Protein AF-A0A5J6SML6-F1 (afdb_monomer_lite)

Radius of gyration: 18.59 Å; chains: 1; bounding box: 39×24×54 Å

Organism: NCBI:txid2283160

Sequence (118 aa):
MYLTLIAIFIAAISFFLDFYPGGYSLQYENQDKITLVKKFFLQKEKFVIEATTENELKVALLKHEVNFVKSLWFMSLCVFLIFINSLALYYHLKYKQAFLLVLTFFILLIPIDTYVFI

Structure (mmCIF, N/CA/C/O backbone):
data_AF-A0A5J6SML6-F1
#
_entry.id   AF-A0A5J6SML6-F1
#
loop_
_atom_site.group_PDB
_atom_site.id
_atom_site.type_symbol
_atom_site.label_atom_id
_atom_site.label_alt_id
_atom_site.label_comp_id
_atom_site.label_asym_id
_atom_site.label_entity_id
_atom_site.label_seq_id
_atom_site.pdbx_PDB_ins_code
_atom_site.Cartn_x
_atom_site.Cartn_y
_atom_site.Cartn_z
_atom_site.occupancy
_atom_site.B_iso_or_equiv
_atom_site.auth_seq_id
_atom_site.auth_comp_id
_at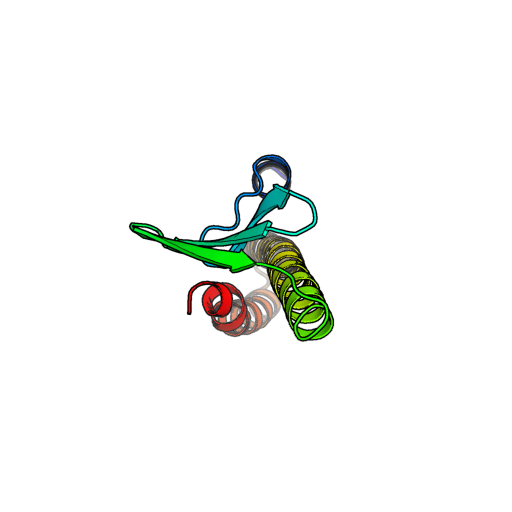om_site.auth_asym_id
_atom_site.auth_atom_id
_atom_site.pdbx_PDB_model_num
ATOM 1 N N . MET A 1 1 ? -11.575 12.469 14.110 1.00 64.88 1 MET A N 1
ATOM 2 C CA . MET A 1 1 ? -11.245 13.725 13.399 1.00 64.88 1 MET A CA 1
ATOM 3 C C . MET A 1 1 ? -9.739 13.894 13.218 1.00 64.88 1 MET A C 1
ATOM 5 O O . MET A 1 1 ? -9.292 13.837 12.084 1.00 64.88 1 MET A O 1
ATOM 9 N N . TYR A 1 2 ? -8.938 14.003 14.288 1.00 77.38 2 TYR A N 1
ATOM 10 C CA . TYR A 1 2 ? -7.472 14.134 14.166 1.00 77.38 2 TYR A CA 1
ATOM 11 C C . TYR A 1 2 ? -6.797 12.951 13.457 1.00 77.38 2 TYR A C 1
ATOM 13 O O . TYR A 1 2 ? -5.972 13.160 12.577 1.00 77.38 2 TYR A O 1
ATOM 21 N N . LEU A 1 3 ? -7.206 11.716 13.769 1.00 76.38 3 LEU A N 1
ATOM 22 C CA . LEU A 1 3 ? -6.672 10.508 13.127 1.00 76.38 3 LEU A CA 1
ATOM 23 C C . LEU A 1 3 ? -6.910 10.496 11.607 1.00 76.38 3 LEU A C 1
ATOM 25 O O . LEU A 1 3 ? -6.047 10.100 10.835 1.00 76.38 3 LEU A O 1
ATOM 29 N N . THR A 1 4 ? -8.074 10.988 11.183 1.00 76.31 4 THR A N 1
ATOM 30 C CA . THR A 1 4 ? -8.470 11.090 9.777 1.00 76.31 4 THR A CA 1
ATOM 31 C C . THR A 1 4 ? -7.650 12.150 9.044 1.00 76.31 4 THR A C 1
ATOM 33 O O . THR A 1 4 ? -7.211 11.916 7.925 1.00 76.31 4 THR A O 1
ATOM 36 N N . LEU A 1 5 ? -7.380 13.290 9.688 1.00 80.81 5 LEU A N 1
ATOM 37 C CA . LEU A 1 5 ? -6.508 14.330 9.135 1.00 80.81 5 LEU A CA 1
ATOM 38 C C . LEU A 1 5 ? -5.060 13.843 8.996 1.00 80.81 5 LEU A C 1
ATOM 40 O O . LEU A 1 5 ? -4.450 14.054 7.954 1.00 80.81 5 LEU A O 1
ATOM 44 N N . ILE A 1 6 ? -4.537 13.141 10.007 1.00 82.88 6 ILE A N 1
ATOM 45 C CA . ILE A 1 6 ? -3.197 12.534 9.965 1.00 82.88 6 ILE A CA 1
ATOM 46 C C . ILE A 1 6 ? -3.116 11.494 8.841 1.00 82.88 6 ILE A C 1
ATOM 48 O O . ILE A 1 6 ? -2.162 11.493 8.072 1.00 82.88 6 ILE A O 1
ATOM 52 N N . ALA A 1 7 ? -4.138 10.649 8.703 1.00 76.94 7 ALA A N 1
ATOM 53 C CA . ALA A 1 7 ? -4.243 9.658 7.639 1.00 76.94 7 ALA A CA 1
ATOM 54 C C . ALA A 1 7 ? -4.193 10.294 6.239 1.00 76.94 7 ALA A C 1
ATOM 56 O O . ALA A 1 7 ? -3.366 9.912 5.413 1.00 76.94 7 ALA A O 1
ATOM 57 N N . ILE A 1 8 ? -5.039 11.298 5.989 1.00 81.00 8 ILE A N 1
ATOM 58 C CA . ILE A 1 8 ? -5.075 12.026 4.711 1.00 81.00 8 ILE A CA 1
ATOM 59 C C . ILE A 1 8 ? -3.727 12.696 4.436 1.00 81.00 8 ILE A C 1
ATOM 61 O O . ILE A 1 8 ? -3.230 12.638 3.315 1.00 81.00 8 ILE A O 1
ATOM 65 N N . PHE A 1 9 ? -3.112 13.296 5.456 1.00 83.50 9 PHE A N 1
ATOM 66 C CA . PHE A 1 9 ? -1.808 13.939 5.334 1.00 83.50 9 PHE A CA 1
ATOM 67 C C . PHE A 1 9 ? -0.701 12.943 4.969 1.00 83.50 9 PHE A C 1
ATOM 69 O O . PHE A 1 9 ? 0.083 13.218 4.065 1.00 83.50 9 PHE A O 1
ATOM 76 N N . ILE A 1 10 ? -0.668 11.767 5.604 1.00 79.38 10 ILE A N 1
ATOM 77 C CA . ILE A 1 10 ? 0.292 10.701 5.281 1.00 79.38 10 ILE A CA 1
ATOM 78 C C . ILE A 1 10 ? 0.082 10.207 3.847 1.00 79.38 10 ILE A C 1
ATOM 80 O O . ILE A 1 10 ? 1.047 10.151 3.092 1.00 79.38 10 ILE A O 1
ATOM 84 N N . ALA A 1 11 ? -1.159 9.924 3.437 1.00 74.00 11 ALA A N 1
ATOM 85 C CA . ALA A 1 11 ? -1.456 9.498 2.068 1.00 74.00 11 ALA A CA 1
ATOM 86 C C . ALA A 1 11 ? -1.039 10.554 1.029 1.00 74.00 11 ALA A C 1
ATOM 88 O O . ALA A 1 11 ? -0.413 10.222 0.022 1.00 74.00 11 ALA A O 1
ATOM 89 N N . ALA A 1 12 ? -1.328 11.831 1.299 1.00 81.00 12 ALA A N 1
ATOM 90 C CA . ALA A 1 12 ? -0.938 12.939 0.435 1.00 81.00 12 ALA A CA 1
ATOM 91 C C . ALA A 1 12 ? 0.588 13.069 0.336 1.00 81.00 12 ALA A C 1
ATOM 93 O O . ALA A 1 12 ? 1.117 13.176 -0.767 1.00 81.00 12 ALA A O 1
ATOM 94 N N . ILE A 1 13 ? 1.309 13.009 1.459 1.00 82.06 13 ILE A N 1
ATOM 95 C CA . ILE A 1 13 ? 2.777 13.053 1.468 1.00 82.06 13 ILE A CA 1
ATOM 96 C C . ILE A 1 13 ? 3.363 11.874 0.702 1.00 82.06 13 ILE A C 1
ATOM 98 O O . ILE A 1 13 ? 4.255 12.076 -0.119 1.00 82.06 13 ILE A O 1
ATOM 102 N N . SER A 1 14 ? 2.870 10.658 0.939 1.00 73.31 14 SER A N 1
ATOM 103 C CA . SER A 1 14 ? 3.347 9.471 0.231 1.00 73.31 14 SER A CA 1
ATOM 104 C C . SER A 1 14 ? 3.164 9.612 -1.279 1.00 73.31 14 SER A C 1
ATOM 106 O O . SER A 1 14 ? 4.055 9.224 -2.033 1.00 73.31 14 SER A O 1
ATOM 108 N N . PHE A 1 15 ? 2.053 10.208 -1.720 1.00 71.75 15 PHE A N 1
ATOM 109 C CA . PHE A 1 15 ? 1.790 10.479 -3.132 1.00 71.75 15 PHE A CA 1
ATOM 110 C C . PHE A 1 15 ? 2.721 11.561 -3.700 1.00 71.75 15 PHE A C 1
ATOM 112 O O . PHE A 1 15 ? 3.375 11.334 -4.716 1.00 71.75 15 PHE A O 1
ATOM 119 N N . PHE A 1 16 ? 2.834 12.717 -3.035 1.00 75.62 16 PHE A N 1
ATOM 120 C CA . PHE A 1 16 ? 3.653 13.841 -3.507 1.00 75.62 16 PHE A CA 1
ATOM 121 C C . PHE A 1 16 ? 5.156 13.550 -3.503 1.00 75.62 16 PHE A C 1
ATOM 123 O O . PHE A 1 16 ? 5.870 14.021 -4.385 1.00 75.62 16 PHE A O 1
ATOM 130 N N . LEU A 1 17 ? 5.648 12.785 -2.527 1.00 71.12 17 LEU A N 1
ATOM 131 C CA . LEU A 1 17 ? 7.065 12.419 -2.426 1.00 71.12 17 LEU A CA 1
ATOM 132 C C . LEU A 1 17 ? 7.436 11.189 -3.260 1.00 71.12 17 LEU A C 1
ATOM 134 O O . LEU A 1 17 ? 8.571 10.721 -3.173 1.00 71.12 17 LEU A O 1
ATOM 138 N N . ASP A 1 18 ? 6.493 10.655 -4.038 1.00 66.25 18 ASP A N 1
ATOM 139 C CA . ASP A 1 18 ? 6.644 9.394 -4.758 1.00 66.25 18 ASP A CA 1
ATOM 140 C C . ASP A 1 18 ? 7.260 8.285 -3.880 1.00 66.25 18 ASP A C 1
ATOM 142 O O . ASP A 1 18 ? 8.227 7.586 -4.229 1.00 66.25 18 ASP A O 1
ATOM 146 N N . PHE A 1 19 ? 6.744 8.200 -2.655 1.00 68.81 19 PHE A N 1
ATOM 147 C CA . PHE A 1 19 ? 7.287 7.330 -1.633 1.00 68.81 19 PHE A CA 1
ATOM 148 C C . PHE A 1 19 ? 6.714 5.930 -1.818 1.00 68.81 19 PHE A C 1
ATOM 150 O O . PHE A 1 19 ? 5.694 5.587 -1.234 1.00 68.81 19 PHE A O 1
ATOM 157 N N . TYR A 1 20 ? 7.391 5.129 -2.640 1.00 71.56 20 TYR A N 1
ATOM 158 C CA . TYR A 1 20 ? 7.136 3.702 -2.834 1.00 71.56 20 TYR A CA 1
ATOM 159 C C . TYR A 1 20 ? 8.327 2.895 -2.273 1.00 71.56 20 TYR A C 1
ATOM 161 O O . TYR A 1 20 ? 9.320 2.697 -2.980 1.00 71.56 20 TYR A O 1
ATOM 169 N N . PRO A 1 21 ? 8.297 2.521 -0.976 1.00 61.00 21 PRO A N 1
ATOM 170 C CA . PRO A 1 21 ? 9.480 2.092 -0.218 1.00 61.00 21 PRO A CA 1
ATOM 171 C C . PRO A 1 21 ? 9.926 0.634 -0.431 1.00 61.00 21 PRO A C 1
ATOM 173 O O . PRO A 1 21 ? 10.897 0.224 0.200 1.00 61.00 21 PRO A O 1
ATOM 176 N N . GLY A 1 22 ? 9.245 -0.143 -1.281 1.00 62.75 22 GLY A N 1
ATOM 177 C CA . GLY A 1 22 ? 9.518 -1.579 -1.438 1.00 62.75 22 GLY A CA 1
ATOM 178 C C . GLY A 1 22 ? 9.735 -2.085 -2.858 1.00 62.75 22 GLY A C 1
ATOM 179 O O . GLY A 1 22 ? 10.313 -3.155 -3.021 1.00 62.75 22 GLY A O 1
ATOM 180 N N . GLY A 1 23 ? 9.311 -1.342 -3.882 1.00 68.62 23 GLY A N 1
ATOM 181 C CA . GLY A 1 23 ? 9.275 -1.893 -5.232 1.00 68.62 23 GLY A CA 1
ATOM 182 C C . GLY A 1 23 ? 10.085 -1.125 -6.268 1.00 68.62 23 GLY A C 1
ATOM 183 O O . GLY A 1 23 ? 10.953 -0.294 -5.984 1.00 68.62 23 GLY A O 1
ATOM 184 N N . TYR A 1 24 ? 9.816 -1.471 -7.519 1.00 71.75 24 TYR A N 1
ATOM 185 C CA . TYR A 1 24 ? 10.519 -0.939 -8.672 1.00 71.75 24 TYR A CA 1
ATOM 186 C C . TYR A 1 24 ? 10.110 0.505 -8.959 1.00 71.75 24 TYR A C 1
ATOM 188 O O . TYR A 1 24 ? 8.945 0.884 -8.866 1.00 71.75 24 TYR A O 1
ATOM 196 N N . SER A 1 25 ? 11.086 1.320 -9.335 1.00 71.81 25 SER A N 1
ATOM 197 C CA . SER A 1 25 ? 10.865 2.656 -9.879 1.00 71.81 25 SER A CA 1
ATOM 198 C C . SER A 1 25 ? 11.584 2.783 -11.209 1.00 71.81 25 SER A C 1
ATOM 200 O O . SER A 1 25 ? 12.637 2.183 -11.410 1.00 71.81 25 SER A O 1
ATOM 202 N N . LEU A 1 26 ? 11.004 3.549 -12.123 1.00 71.50 26 LEU A N 1
ATOM 203 C CA . LEU A 1 26 ? 11.546 3.742 -13.461 1.00 71.50 26 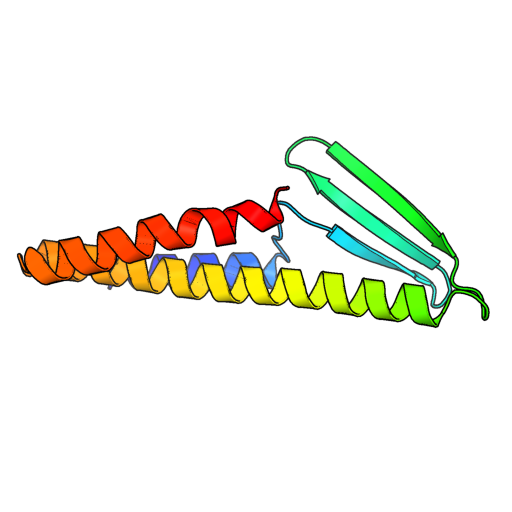LEU A CA 1
ATOM 204 C C . LEU A 1 26 ? 12.172 5.131 -13.526 1.00 71.50 26 LEU A C 1
ATOM 206 O O . LEU A 1 26 ? 11.490 6.130 -13.302 1.00 71.50 26 LEU A O 1
ATOM 210 N N . GLN A 1 27 ? 13.471 5.188 -13.804 1.00 74.12 27 GLN A N 1
ATOM 211 C CA . GLN A 1 27 ? 14.171 6.420 -14.142 1.00 74.12 27 GLN A CA 1
ATOM 212 C C . GLN A 1 27 ? 14.378 6.458 -15.652 1.00 74.12 27 GLN A C 1
ATOM 214 O O . GLN A 1 27 ? 14.960 5.544 -16.235 1.00 74.12 27 GLN A O 1
ATOM 219 N N . TYR A 1 28 ? 13.863 7.510 -16.276 1.00 67.00 28 TYR A N 1
ATOM 220 C CA . TYR A 1 28 ? 14.005 7.737 -17.706 1.00 67.00 28 TYR A CA 1
ATOM 221 C C . TYR A 1 28 ? 15.274 8.552 -17.935 1.00 67.00 28 TYR A C 1
ATOM 223 O O . TYR A 1 28 ? 15.356 9.690 -17.476 1.00 67.00 28 TYR A O 1
ATOM 231 N N . GLU A 1 29 ? 16.259 7.965 -18.612 1.00 63.84 29 GLU A N 1
ATOM 232 C CA . GLU A 1 29 ? 17.450 8.701 -19.052 1.00 63.84 29 GLU A CA 1
ATOM 233 C C . GLU A 1 29 ? 17.236 9.282 -20.455 1.00 63.84 29 GLU A C 1
ATOM 235 O O . GLU A 1 29 ? 17.606 10.4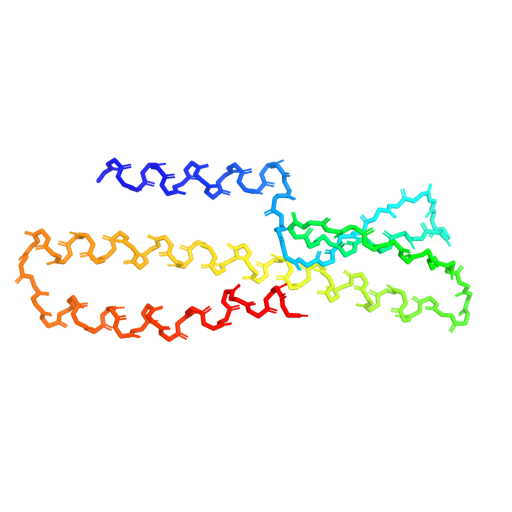25 -20.684 1.00 63.84 29 GLU A O 1
ATOM 240 N N . ASN A 1 30 ? 16.587 8.530 -21.359 1.00 62.94 30 ASN A N 1
ATOM 241 C CA . ASN A 1 30 ? 16.158 8.935 -22.711 1.00 62.94 30 ASN A CA 1
ATOM 242 C C . ASN A 1 30 ? 14.971 8.058 -23.185 1.00 62.94 30 ASN A C 1
ATOM 244 O O . ASN A 1 30 ? 14.606 7.108 -22.492 1.00 62.94 30 ASN A O 1
ATOM 248 N N . GLN A 1 31 ? 14.376 8.331 -24.361 1.00 59.97 31 GLN A N 1
ATOM 249 C CA . GLN A 1 31 ? 13.284 7.502 -24.925 1.00 59.97 31 GLN A CA 1
ATOM 250 C C . GLN A 1 31 ? 13.678 6.017 -25.063 1.00 59.97 31 GLN A C 1
ATOM 252 O O . GLN A 1 31 ? 12.845 5.145 -24.811 1.00 59.97 31 GLN A O 1
ATOM 257 N N . ASP A 1 32 ? 14.964 5.755 -25.315 1.00 59.56 32 ASP A N 1
ATOM 258 C CA . ASP A 1 32 ? 15.501 4.416 -25.578 1.00 59.56 32 ASP A CA 1
ATOM 259 C C . ASP A 1 32 ? 16.223 3.783 -24.377 1.00 59.56 32 ASP A C 1
ATOM 261 O O . ASP A 1 32 ? 16.744 2.676 -24.483 1.00 59.56 32 ASP A O 1
ATOM 265 N N . LYS A 1 33 ? 16.296 4.461 -23.221 1.00 67.69 33 LYS A N 1
ATOM 266 C CA . LYS A 1 33 ? 17.000 3.949 -22.029 1.00 67.69 33 LYS A CA 1
ATOM 267 C C . LYS A 1 33 ? 16.181 4.122 -20.766 1.00 67.69 33 LYS A C 1
ATOM 269 O O . LYS A 1 33 ? 15.867 5.243 -20.355 1.00 67.69 33 LYS A O 1
ATOM 274 N N . ILE A 1 34 ? 15.874 2.997 -20.126 1.00 71.06 34 ILE A N 1
ATOM 275 C CA . ILE A 1 34 ? 15.101 2.952 -18.888 1.00 71.06 34 ILE A CA 1
ATOM 276 C C . ILE A 1 34 ? 15.933 2.265 -17.819 1.00 71.06 34 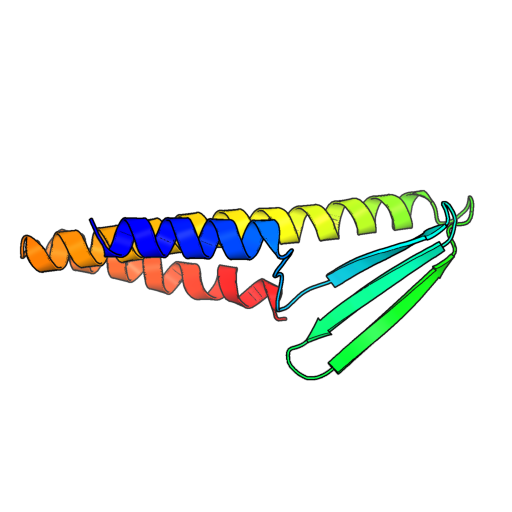ILE A C 1
ATOM 278 O O . ILE A 1 34 ? 16.326 1.108 -17.962 1.00 71.06 34 ILE A O 1
ATOM 282 N N . THR A 1 35 ? 16.158 2.976 -16.723 1.00 75.12 35 THR A N 1
ATOM 283 C CA . THR A 1 35 ? 16.838 2.444 -15.548 1.00 75.12 35 THR A CA 1
ATOM 284 C C . THR A 1 35 ? 15.779 2.017 -14.539 1.00 75.12 35 THR A C 1
ATOM 286 O O . THR A 1 35 ? 15.098 2.843 -13.928 1.00 75.12 35 THR A O 1
ATOM 289 N N . LEU A 1 36 ? 15.619 0.709 -14.368 1.00 69.62 36 LEU A N 1
ATOM 290 C CA . LEU A 1 36 ? 14.762 0.118 -13.353 1.00 69.62 36 LEU A CA 1
ATOM 291 C C . LEU A 1 36 ? 15.533 0.079 -12.034 1.00 69.62 36 LEU A C 1
ATOM 293 O O . LEU A 1 36 ? 16.535 -0.618 -11.888 1.00 69.62 36 LEU A O 1
ATOM 297 N N . VAL A 1 37 ? 15.084 0.884 -11.078 1.00 70.94 37 VAL A N 1
ATOM 298 C CA . VAL A 1 37 ? 15.683 0.997 -9.751 1.00 70.94 37 VAL A CA 1
ATOM 299 C C . VAL A 1 37 ? 14.813 0.229 -8.768 1.00 70.94 37 VAL A C 1
ATOM 301 O O . VAL A 1 37 ? 13.710 0.680 -8.443 1.00 70.94 37 VAL A O 1
ATOM 304 N N . LYS A 1 38 ? 15.304 -0.908 -8.274 1.00 69.19 38 LYS A N 1
ATOM 305 C CA . LYS A 1 38 ? 14.689 -1.609 -7.141 1.00 69.19 38 LYS A CA 1
ATOM 306 C C . LYS A 1 38 ? 15.026 -0.826 -5.876 1.00 69.19 38 LYS A C 1
ATOM 308 O O . LYS A 1 38 ? 16.198 -0.695 -5.522 1.00 69.19 38 LYS A O 1
ATOM 313 N N . LYS A 1 39 ? 14.019 -0.247 -5.222 1.00 64.88 39 LYS A N 1
ATOM 314 C CA . LYS A 1 39 ? 14.196 0.478 -3.959 1.00 64.88 39 LYS A CA 1
ATOM 315 C C . LYS A 1 39 ? 13.953 -0.496 -2.808 1.00 64.88 39 LYS A C 1
ATOM 317 O O . LYS A 1 39 ? 12.811 -0.712 -2.430 1.00 64.88 39 LYS A O 1
ATOM 322 N N . PHE A 1 40 ? 15.018 -1.071 -2.251 1.00 60.59 40 PHE A N 1
ATOM 323 C CA . PHE A 1 40 ? 14.948 -1.744 -0.953 1.00 60.59 40 PHE A CA 1
ATOM 324 C C . PHE A 1 40 ? 15.432 -0.793 0.145 1.00 60.59 40 PHE A C 1
ATOM 326 O O . PHE A 1 40 ? 16.290 0.054 -0.110 1.00 60.59 40 PHE A O 1
ATOM 333 N N . PHE A 1 41 ? 14.922 -0.957 1.372 1.00 54.41 41 PHE A N 1
ATOM 334 C CA . PHE A 1 41 ? 15.216 -0.108 2.543 1.00 54.41 41 PHE A CA 1
ATOM 335 C C . PHE A 1 41 ? 16.717 0.190 2.773 1.00 54.41 41 PHE A C 1
ATOM 337 O O . PHE A 1 41 ? 17.041 1.193 3.404 1.00 54.41 41 PHE A O 1
ATOM 344 N N . LEU A 1 42 ? 17.632 -0.648 2.259 1.00 53.03 42 LEU A N 1
ATOM 345 C CA . LEU A 1 42 ? 19.086 -0.524 2.441 1.00 53.03 42 LEU A CA 1
ATOM 346 C C . LEU A 1 42 ? 19.922 -0.635 1.149 1.00 53.03 42 LEU A C 1
ATOM 348 O O . LEU A 1 42 ? 21.116 -0.344 1.186 1.00 53.03 42 LEU A O 1
ATOM 352 N N . GLN A 1 43 ? 19.344 -1.035 0.009 1.00 53.94 43 GLN A N 1
ATOM 353 C CA . GLN A 1 43 ? 20.086 -1.252 -1.243 1.00 53.94 43 GLN A CA 1
ATOM 354 C C . GLN A 1 43 ? 19.262 -0.815 -2.459 1.00 53.94 43 GLN A C 1
ATOM 356 O O . GLN A 1 43 ? 18.064 -1.081 -2.552 1.00 53.94 43 GLN A O 1
ATOM 361 N N . LYS A 1 44 ? 19.923 -0.119 -3.392 1.00 63.19 44 LYS A N 1
ATOM 362 C CA . LYS A 1 44 ? 19.351 0.276 -4.683 1.00 63.19 44 LYS A CA 1
ATOM 363 C C . LYS A 1 44 ? 20.021 -0.540 -5.776 1.00 63.19 44 LYS A C 1
ATOM 365 O O . LYS A 1 44 ? 21.147 -0.228 -6.156 1.00 63.19 44 LYS A O 1
ATOM 370 N N . GLU A 1 45 ? 19.337 -1.554 -6.284 1.00 64.31 45 GLU A N 1
ATOM 371 C CA . GLU A 1 45 ? 19.779 -2.231 -7.504 1.00 64.31 45 GLU A CA 1
ATOM 372 C C . GLU A 1 45 ? 19.296 -1.428 -8.709 1.00 64.31 45 GLU A C 1
ATOM 374 O O . GLU A 1 45 ? 18.147 -0.980 -8.744 1.00 64.31 45 GLU A O 1
ATOM 379 N N . LYS A 1 46 ? 20.186 -1.205 -9.676 1.00 73.44 46 LYS A N 1
ATOM 380 C CA . LYS A 1 46 ? 19.880 -0.490 -10.914 1.00 73.44 46 LYS A CA 1
ATOM 381 C C . LYS A 1 46 ? 20.072 -1.438 -12.086 1.00 73.44 46 LYS A C 1
ATOM 383 O O . LYS A 1 46 ? 21.181 -1.910 -12.313 1.00 73.44 46 LYS A O 1
ATOM 388 N N . PHE A 1 47 ? 19.009 -1.659 -12.842 1.00 72.19 47 PHE A N 1
ATOM 389 C CA . PHE A 1 47 ? 19.041 -2.403 -14.092 1.00 72.19 47 PHE A CA 1
ATOM 390 C C . PHE A 1 47 ? 18.806 -1.424 -15.235 1.00 72.19 47 PHE A C 1
ATOM 392 O O . PHE A 1 47 ? 17.735 -0.830 -15.327 1.00 72.19 47 PHE A O 1
ATOM 399 N N . VAL A 1 48 ? 19.814 -1.224 -16.081 1.00 74.75 48 VAL A N 1
ATOM 400 C CA . VAL A 1 48 ? 19.684 -0.390 -17.281 1.00 74.75 48 VAL A CA 1
ATOM 401 C C . VAL A 1 48 ? 19.199 -1.281 -18.415 1.00 74.75 48 VAL A C 1
ATOM 403 O O . VAL A 1 48 ? 19.854 -2.266 -18.752 1.00 74.75 48 VAL A O 1
ATOM 406 N N . ILE A 1 49 ? 18.042 -0.950 -18.978 1.00 73.81 49 ILE A N 1
ATOM 407 C CA . ILE A 1 49 ? 17.444 -1.653 -20.111 1.00 73.81 49 ILE A CA 1
ATOM 408 C C . ILE A 1 49 ? 17.419 -0.679 -21.289 1.00 73.81 49 ILE A C 1
ATOM 410 O O . ILE A 1 49 ? 16.803 0.387 -21.209 1.00 73.81 49 ILE A O 1
ATOM 414 N N . GLU A 1 50 ? 18.097 -1.046 -22.376 1.00 74.06 50 GLU A N 1
ATOM 415 C CA . GLU A 1 50 ? 18.014 -0.329 -23.650 1.00 74.06 50 GLU A CA 1
ATOM 416 C C . GLU A 1 50 ? 16.811 -0.857 -24.439 1.00 74.06 50 GLU A C 1
ATOM 418 O O . GLU A 1 50 ? 16.668 -2.068 -24.631 1.00 74.06 50 GLU A O 1
ATOM 423 N N . ALA A 1 51 ? 15.921 0.041 -24.856 1.00 70.00 51 ALA A N 1
ATOM 424 C CA . ALA A 1 51 ? 14.776 -0.290 -25.685 1.00 70.00 51 ALA A CA 1
ATOM 425 C C . ALA A 1 51 ? 15.230 -0.415 -27.147 1.00 70.00 51 ALA A C 1
ATOM 427 O O . ALA A 1 51 ? 15.718 0.538 -27.747 1.00 70.00 51 ALA A O 1
ATOM 428 N N . THR A 1 52 ? 15.077 -1.606 -27.712 1.00 77.31 52 THR A N 1
ATOM 429 C CA . THR A 1 52 ? 15.271 -1.920 -29.127 1.00 77.31 52 THR A CA 1
ATOM 430 C C . THR A 1 52 ? 13.928 -2.321 -29.735 1.00 77.31 52 THR A C 1
ATOM 432 O O . THR A 1 52 ? 13.002 -2.715 -29.026 1.00 77.31 52 THR A O 1
ATOM 435 N N . THR A 1 53 ? 13.812 -2.287 -31.061 1.00 71.12 53 THR A N 1
ATOM 436 C CA . THR A 1 53 ? 12.598 -2.722 -31.780 1.00 71.12 53 THR A CA 1
ATOM 437 C C . THR A 1 53 ? 12.187 -4.168 -31.466 1.00 71.12 53 THR A C 1
ATOM 439 O O . THR A 1 53 ? 11.013 -4.511 -31.551 1.00 71.12 53 THR A O 1
ATOM 442 N N . GLU A 1 54 ? 13.129 -5.019 -31.049 1.00 77.75 54 GLU A N 1
ATOM 443 C CA . GLU A 1 54 ? 12.860 -6.408 -30.657 1.00 77.75 54 GLU A CA 1
ATOM 444 C C . GLU A 1 54 ? 12.308 -6.554 -29.226 1.00 77.75 54 GLU A C 1
ATOM 446 O O . GLU A 1 54 ? 11.647 -7.549 -28.916 1.00 77.75 54 GLU A O 1
ATOM 451 N N . ASN A 1 55 ? 12.569 -5.593 -28.331 1.00 79.06 55 ASN A N 1
ATOM 452 C CA . ASN A 1 55 ? 12.183 -5.669 -26.916 1.00 79.06 55 ASN A CA 1
ATOM 453 C C . ASN A 1 55 ? 11.186 -4.579 -26.476 1.00 79.06 55 ASN A C 1
ATOM 455 O O . ASN A 1 55 ? 10.755 -4.590 -25.321 1.00 79.06 55 ASN A O 1
ATOM 459 N N . GLU A 1 56 ? 10.772 -3.699 -27.388 1.00 78.88 56 GLU A N 1
ATOM 460 C CA . GLU A 1 56 ? 9.871 -2.569 -27.141 1.00 78.88 56 GLU A CA 1
ATOM 461 C C . GLU A 1 56 ? 8.587 -2.991 -26.412 1.00 78.88 56 GLU A C 1
ATOM 463 O O . GLU A 1 56 ? 8.206 -2.388 -25.406 1.00 78.88 56 GLU A O 1
ATOM 468 N N . LEU A 1 57 ? 7.965 -4.096 -26.841 1.00 82.38 57 LEU A N 1
ATOM 469 C CA . LEU A 1 57 ? 6.762 -4.630 -26.197 1.00 82.38 57 LEU A CA 1
ATOM 470 C C . LEU A 1 57 ? 7.024 -5.077 -24.750 1.00 82.38 57 LEU A C 1
ATOM 472 O O . LEU A 1 57 ? 6.220 -4.801 -23.861 1.00 82.38 57 LEU A O 1
ATOM 476 N N . LYS A 1 58 ? 8.158 -5.741 -24.489 1.00 81.69 58 LYS A N 1
ATOM 477 C CA . LYS A 1 58 ? 8.531 -6.194 -23.135 1.00 81.69 58 LYS A CA 1
ATOM 478 C C . LYS A 1 58 ? 8.789 -5.005 -22.217 1.00 81.69 58 LYS A C 1
ATOM 480 O O . LYS A 1 58 ? 8.363 -5.003 -21.066 1.00 81.69 58 LYS A O 1
ATOM 485 N N . VAL A 1 59 ? 9.451 -3.981 -22.743 1.00 80.75 59 VAL A N 1
ATOM 486 C CA . VAL A 1 59 ? 9.725 -2.729 -22.039 1.00 80.75 59 VAL A CA 1
ATOM 487 C C . VAL A 1 59 ? 8.421 -1.987 -21.723 1.00 80.75 59 VAL A C 1
ATOM 489 O O . VAL A 1 59 ? 8.255 -1.488 -20.610 1.00 80.75 59 VAL A O 1
ATOM 492 N N . ALA A 1 60 ? 7.472 -1.934 -22.659 1.00 81.50 60 ALA A N 1
ATOM 493 C CA . ALA A 1 60 ? 6.159 -1.328 -22.441 1.00 81.50 60 ALA A CA 1
ATOM 494 C C . ALA A 1 60 ? 5.337 -2.077 -21.376 1.00 81.50 60 ALA A C 1
ATOM 496 O O . ALA A 1 60 ? 4.759 -1.439 -20.494 1.00 81.50 60 ALA A O 1
ATOM 497 N N . LEU A 1 61 ? 5.336 -3.413 -21.411 1.00 84.81 61 LEU A N 1
ATOM 498 C CA . LEU A 1 61 ? 4.684 -4.250 -20.397 1.00 84.81 61 LEU A CA 1
ATOM 499 C C . LEU A 1 61 ? 5.287 -4.025 -19.010 1.00 84.81 61 LEU A C 1
ATOM 501 O O . LEU A 1 61 ? 4.552 -3.775 -18.060 1.00 84.81 61 LEU A O 1
ATOM 505 N N . LEU A 1 62 ? 6.616 -3.998 -18.908 1.00 82.56 62 LEU A N 1
ATOM 506 C CA . LEU A 1 62 ? 7.316 -3.711 -17.658 1.00 82.56 62 LEU A CA 1
ATOM 507 C C . LEU A 1 62 ? 6.932 -2.333 -17.093 1.00 82.56 62 LEU A C 1
ATOM 509 O O . LEU A 1 62 ? 6.659 -2.205 -15.901 1.00 82.56 62 LEU A O 1
ATOM 513 N N . LYS A 1 63 ? 6.856 -1.296 -17.942 1.00 81.69 63 LYS A N 1
ATOM 514 C CA . LYS A 1 63 ? 6.391 0.040 -17.522 1.00 81.69 63 LYS A CA 1
ATOM 515 C C . LYS A 1 63 ? 4.976 -0.007 -16.957 1.00 81.69 63 LYS A C 1
ATOM 517 O O . LYS A 1 63 ? 4.702 0.605 -15.922 1.00 81.69 63 LYS A O 1
ATOM 522 N N . HIS A 1 64 ? 4.086 -0.709 -17.649 1.00 85.69 64 HIS A N 1
ATOM 523 C CA . HIS A 1 64 ? 2.700 -0.857 -17.235 1.00 85.69 64 HIS A CA 1
ATOM 524 C C . HIS A 1 64 ? 2.594 -1.586 -15.891 1.00 85.69 64 HIS A C 1
ATOM 526 O O . HIS A 1 64 ? 1.926 -1.088 -14.990 1.00 85.69 64 HIS A O 1
ATOM 532 N N . GLU A 1 65 ? 3.286 -2.712 -15.722 1.00 84.00 65 GLU A N 1
ATOM 533 C CA . GLU A 1 65 ? 3.269 -3.499 -14.486 1.00 84.00 65 GLU A CA 1
ATOM 534 C C . GLU A 1 65 ? 3.803 -2.713 -13.288 1.00 84.00 65 GLU A C 1
ATOM 536 O O . GLU A 1 65 ? 3.157 -2.680 -12.242 1.00 84.00 65 GLU A O 1
ATOM 541 N N . VAL A 1 66 ? 4.931 -2.010 -13.436 1.00 81.94 66 VAL A N 1
ATOM 542 C CA . VAL A 1 66 ? 5.490 -1.196 -12.345 1.00 81.94 66 VAL A CA 1
ATOM 543 C C . VAL A 1 66 ? 4.511 -0.103 -11.915 1.00 81.94 66 VAL A C 1
ATOM 545 O O . VAL A 1 66 ? 4.279 0.085 -10.719 1.00 81.94 66 VAL A O 1
ATOM 548 N N . ASN A 1 67 ? 3.895 0.594 -12.873 1.00 82.88 67 ASN A N 1
ATOM 549 C CA . ASN A 1 67 ? 2.890 1.610 -12.567 1.00 82.88 67 ASN A CA 1
ATOM 550 C C . ASN A 1 67 ? 1.633 0.999 -11.940 1.00 82.88 67 ASN A C 1
ATOM 552 O O . ASN A 1 67 ? 1.101 1.560 -10.986 1.00 82.88 67 ASN A O 1
ATOM 556 N N . PHE A 1 68 ? 1.188 -0.158 -12.428 1.00 84.38 68 PHE A N 1
ATOM 557 C CA . PHE A 1 68 ? 0.030 -0.866 -11.897 1.00 84.38 68 PHE A CA 1
ATOM 558 C C . PHE A 1 68 ? 0.232 -1.262 -10.431 1.00 84.38 68 PHE A C 1
ATOM 560 O O . PHE A 1 68 ? -0.605 -0.929 -9.594 1.00 84.38 68 PHE A O 1
ATOM 567 N N . VAL A 1 69 ? 1.357 -1.901 -10.093 1.00 83.19 69 VAL A N 1
ATOM 568 C CA . VAL A 1 69 ? 1.653 -2.317 -8.711 1.00 83.19 69 VAL A CA 1
ATOM 569 C C . VAL A 1 69 ? 1.788 -1.100 -7.794 1.00 83.19 69 VAL A C 1
ATOM 571 O O . VAL A 1 69 ? 1.245 -1.090 -6.690 1.00 83.19 69 VAL A O 1
ATOM 574 N N . LYS A 1 70 ? 2.437 -0.033 -8.265 1.00 80.12 70 LYS A N 1
ATOM 575 C CA . LYS A 1 70 ? 2.538 1.232 -7.530 1.00 80.12 70 LYS A CA 1
ATOM 576 C C . LYS A 1 70 ? 1.161 1.839 -7.247 1.00 80.12 70 LYS A C 1
ATOM 578 O O . LYS A 1 70 ? 0.888 2.239 -6.118 1.00 80.12 70 LYS A O 1
ATOM 583 N N . SER A 1 71 ? 0.277 1.892 -8.242 1.00 82.25 71 SER A N 1
ATOM 584 C CA . SER A 1 71 ? -1.102 2.365 -8.067 1.00 82.25 71 SER A CA 1
ATOM 585 C C . SER A 1 71 ? -1.900 1.479 -7.112 1.00 82.25 71 SER A C 1
ATOM 587 O O . SER A 1 71 ? -2.640 2.004 -6.280 1.00 82.25 71 SER A O 1
ATOM 589 N N . LEU A 1 72 ? -1.727 0.157 -7.192 1.00 84.06 72 LEU A N 1
ATOM 590 C CA . LEU A 1 72 ? -2.371 -0.802 -6.296 1.00 84.06 72 LEU A CA 1
ATOM 591 C C . LEU A 1 72 ? -1.948 -0.573 -4.839 1.00 84.06 72 LEU A C 1
ATOM 593 O O . LEU A 1 72 ? -2.798 -0.546 -3.955 1.00 84.06 72 LEU A O 1
ATOM 597 N N . TRP A 1 73 ? -0.661 -0.317 -4.605 1.00 82.69 73 TRP A N 1
ATOM 598 C CA . TRP A 1 73 ? -0.125 0.007 -3.283 1.00 82.69 73 TRP A CA 1
ATOM 599 C C . TRP A 1 73 ? -0.643 1.341 -2.730 1.00 82.69 73 TRP A C 1
ATOM 601 O O . TRP A 1 73 ? -0.998 1.456 -1.560 1.00 82.69 73 TRP A O 1
ATOM 611 N N . PHE A 1 74 ? -0.745 2.375 -3.568 1.00 80.81 74 PHE A N 1
ATOM 612 C CA . PHE A 1 74 ? -1.368 3.631 -3.140 1.00 80.81 74 PHE A CA 1
ATOM 613 C C . PHE A 1 74 ? -2.843 3.446 -2.777 1.00 80.81 74 PHE A C 1
ATOM 615 O O . PHE A 1 74 ? -3.322 4.016 -1.795 1.00 80.81 74 PHE A O 1
ATOM 622 N N . MET A 1 75 ? -3.569 2.637 -3.550 1.00 83.38 75 MET A N 1
ATOM 623 C CA . MET A 1 75 ? -4.956 2.303 -3.245 1.00 83.38 75 MET A CA 1
ATOM 624 C C . MET A 1 75 ? -5.060 1.530 -1.926 1.00 83.38 75 MET A C 1
ATOM 626 O O . MET A 1 75 ? -5.932 1.837 -1.110 1.00 83.38 75 MET A O 1
ATOM 630 N N . SER A 1 76 ? -4.162 0.575 -1.684 1.00 82.56 76 SER A N 1
ATOM 631 C CA . SER A 1 76 ? -4.162 -0.225 -0.463 1.00 82.56 76 SER A CA 1
ATOM 632 C C . SER A 1 76 ? -3.831 0.610 0.778 1.00 82.56 76 SER A C 1
ATOM 634 O O . SER A 1 76 ? -4.537 0.486 1.777 1.00 82.56 76 SER A O 1
ATOM 636 N N . LEU A 1 77 ? -2.910 1.580 0.692 1.00 81.81 77 LEU A N 1
ATOM 637 C CA . LEU A 1 77 ? -2.691 2.577 1.751 1.00 81.81 77 LEU A CA 1
ATOM 638 C C . LEU A 1 77 ? -3.975 3.331 2.122 1.00 81.81 77 LEU A C 1
ATOM 640 O O . LEU A 1 77 ? -4.293 3.475 3.303 1.00 81.81 77 LEU A O 1
ATOM 644 N N . CYS A 1 78 ? -4.742 3.802 1.135 1.00 82.50 78 CYS A N 1
ATOM 645 C CA . CYS A 1 78 ? -6.011 4.490 1.391 1.00 82.50 78 CYS A CA 1
ATOM 646 C C . CYS A 1 78 ? -7.013 3.580 2.113 1.00 82.50 78 CYS A C 1
ATOM 648 O O . CYS A 1 78 ? -7.678 4.011 3.059 1.00 82.50 78 CYS A O 1
ATOM 650 N N . VAL A 1 79 ? -7.093 2.311 1.708 1.00 86.75 79 VAL A N 1
ATOM 651 C CA . VAL A 1 79 ? -7.932 1.303 2.367 1.00 86.75 79 VAL A CA 1
ATOM 652 C C . VAL A 1 79 ? -7.462 1.076 3.806 1.00 86.75 79 VAL A C 1
ATOM 654 O O . VAL A 1 79 ? -8.273 1.145 4.730 1.00 86.75 79 VAL A O 1
ATOM 657 N N . PHE A 1 80 ? -6.159 0.909 4.033 1.00 86.12 80 PHE A N 1
ATOM 658 C CA . PHE A 1 80 ? -5.559 0.717 5.356 1.00 86.12 80 PHE A CA 1
ATOM 659 C C . PHE A 1 80 ? -5.939 1.842 6.331 1.00 86.12 80 PHE A C 1
ATOM 661 O O . PHE A 1 80 ? -6.325 1.603 7.479 1.00 86.12 80 PHE A O 1
ATOM 668 N N . LEU A 1 81 ? -5.927 3.086 5.851 1.00 84.56 81 LEU A N 1
ATOM 669 C CA . LEU A 1 81 ? -6.334 4.256 6.626 1.00 84.56 81 LEU A CA 1
ATOM 670 C C . LEU A 1 81 ? -7.827 4.257 6.980 1.00 84.56 81 LEU A C 1
ATOM 672 O O . LEU A 1 81 ? -8.195 4.670 8.085 1.00 84.56 81 LEU A O 1
ATOM 676 N N . ILE A 1 82 ? -8.696 3.793 6.079 1.00 88.00 82 ILE A N 1
ATOM 677 C CA . ILE A 1 82 ? -10.134 3.631 6.348 1.00 88.00 82 ILE A CA 1
ATOM 678 C C . ILE A 1 82 ? -10.347 2.595 7.454 1.00 88.00 82 ILE A C 1
ATOM 680 O O . ILE A 1 82 ? -11.124 2.839 8.382 1.00 88.00 82 ILE A O 1
ATOM 684 N N . PHE A 1 83 ? -9.626 1.475 7.406 1.00 90.75 83 PHE A N 1
ATOM 685 C CA . PHE A 1 83 ? -9.687 0.443 8.440 1.00 90.75 83 PHE A CA 1
ATOM 686 C C . PHE A 1 83 ? -9.245 0.971 9.807 1.00 90.75 83 PHE A C 1
ATOM 688 O O . PHE A 1 83 ? -9.978 0.806 10.782 1.00 90.75 83 PHE A O 1
ATOM 695 N N . ILE A 1 84 ? -8.112 1.675 9.883 1.00 89.56 84 ILE A N 1
ATOM 696 C CA . ILE A 1 84 ? -7.629 2.285 11.133 1.00 89.56 84 ILE A CA 1
ATOM 697 C C . ILE A 1 84 ? -8.661 3.261 11.713 1.00 89.56 84 ILE A C 1
ATOM 699 O O . ILE A 1 84 ? -8.963 3.208 12.908 1.00 89.56 84 ILE A O 1
ATOM 703 N N . ASN A 1 85 ? -9.235 4.135 10.880 1.00 89.62 85 ASN A N 1
ATOM 704 C CA . ASN A 1 85 ? -10.270 5.069 11.329 1.00 89.62 85 ASN A CA 1
ATOM 705 C C . ASN A 1 85 ? -11.522 4.335 11.828 1.00 89.62 85 ASN A C 1
ATOM 707 O O . ASN A 1 85 ? -12.081 4.712 12.859 1.00 89.62 85 ASN A O 1
ATOM 711 N N . SER A 1 86 ? -11.936 3.275 11.134 1.00 90.81 86 SER A N 1
ATOM 712 C CA . SER A 1 86 ? -13.097 2.462 11.506 1.00 90.81 86 SER A CA 1
ATOM 713 C C . SER A 1 86 ? -12.871 1.734 12.833 1.00 90.81 86 SER A C 1
ATOM 715 O O . SER A 1 86 ? -13.734 1.768 13.707 1.00 90.81 86 SER A O 1
ATOM 717 N N . LEU A 1 87 ? -11.685 1.151 13.040 1.00 93.38 87 LEU A N 1
ATOM 718 C CA . LEU A 1 87 ? -11.292 0.530 14.309 1.00 93.38 87 LEU A CA 1
ATOM 719 C C . LEU A 1 87 ? -11.321 1.538 15.459 1.00 93.38 87 LEU A C 1
ATOM 721 O O . LEU A 1 87 ? -11.916 1.257 16.499 1.00 93.38 87 LEU A O 1
ATOM 725 N N . ALA A 1 88 ? -10.738 2.724 15.268 1.00 90.62 88 ALA A N 1
ATOM 726 C CA . ALA A 1 88 ? -10.744 3.779 16.279 1.00 90.62 88 ALA A CA 1
ATOM 727 C C . ALA A 1 88 ? -12.169 4.242 16.623 1.00 90.62 88 ALA A C 1
ATOM 729 O O . ALA A 1 88 ? -12.501 4.419 17.798 1.00 90.62 88 ALA A O 1
ATOM 730 N N . LEU A 1 89 ? -13.031 4.391 15.612 1.00 92.19 89 LEU A N 1
ATOM 731 C CA . LEU A 1 89 ? -14.430 4.768 15.794 1.00 92.19 89 LEU A CA 1
ATOM 732 C C . LEU A 1 89 ? -15.209 3.693 16.561 1.00 92.19 89 LEU A C 1
ATOM 734 O O . LEU A 1 89 ? -15.872 4.010 17.548 1.00 92.19 89 LEU A O 1
ATOM 738 N N . TYR A 1 90 ? -15.120 2.425 16.155 1.00 94.75 90 TYR A N 1
ATOM 739 C CA . TYR A 1 90 ? -15.847 1.335 16.814 1.00 94.75 90 TYR A CA 1
ATOM 740 C C . TYR A 1 90 ? -15.337 1.046 18.221 1.00 94.75 90 TYR A C 1
ATOM 742 O O . TYR A 1 90 ? -16.135 0.701 19.095 1.00 94.75 90 TYR A O 1
ATOM 750 N N . TYR A 1 91 ? -14.043 1.252 18.469 1.00 92.44 91 TYR A N 1
ATOM 751 C CA . TYR A 1 91 ? -13.483 1.220 19.814 1.00 92.44 91 TYR A CA 1
ATOM 752 C C . TYR A 1 91 ? -14.097 2.317 20.694 1.00 92.44 91 TYR A C 1
ATOM 754 O O . TYR A 1 91 ? -14.600 2.027 21.780 1.00 92.44 91 TYR A O 1
ATOM 762 N N . HIS A 1 92 ? -14.142 3.560 20.201 1.00 92.25 92 HIS A N 1
ATOM 763 C CA . HIS A 1 92 ? -14.739 4.689 20.920 1.00 92.25 92 HIS A CA 1
ATOM 764 C C . HIS A 1 92 ? -16.241 4.488 21.189 1.00 92.25 92 HIS A C 1
ATOM 766 O O . HIS A 1 92 ? -16.713 4.731 22.298 1.00 92.25 92 HIS A O 1
ATOM 772 N N . LEU A 1 93 ? -16.991 3.989 20.201 1.00 94.50 93 LEU A N 1
ATOM 773 C CA . LEU A 1 93 ? -18.423 3.678 20.323 1.00 94.50 93 LEU A CA 1
ATOM 774 C C . LEU A 1 93 ? -18.707 2.384 21.109 1.00 94.50 93 LEU A C 1
ATOM 776 O O . LEU A 1 93 ? -19.867 2.051 21.339 1.00 94.50 93 LEU A O 1
ATOM 780 N N . LYS A 1 94 ? -17.668 1.654 21.541 1.00 95.00 94 LYS A N 1
ATOM 781 C CA . LYS A 1 94 ? -17.755 0.373 22.268 1.00 95.00 94 LYS A CA 1
ATOM 782 C C . LYS A 1 94 ? -18.510 -0.730 21.503 1.00 95.00 94 LYS A C 1
ATOM 784 O O . LYS A 1 94 ? -19.027 -1.671 22.110 1.00 95.00 94 LYS A O 1
ATOM 789 N N . TYR A 1 95 ? -18.533 -0.671 20.171 1.00 96.44 95 TYR A N 1
ATOM 790 C CA . TYR A 1 95 ? -19.162 -1.677 19.309 1.00 96.44 95 TYR A CA 1
ATOM 791 C C . TYR A 1 95 ? -18.226 -2.862 19.054 1.00 96.44 95 TYR A C 1
ATOM 793 O O . TYR A 1 95 ? -17.568 -2.961 18.020 1.00 96.44 95 TYR A O 1
ATOM 801 N N . LYS A 1 96 ? -18.190 -3.794 20.013 1.00 92.56 96 LYS A N 1
ATOM 802 C CA . LYS A 1 96 ? -17.255 -4.934 20.028 1.00 92.56 96 LYS A CA 1
ATOM 803 C C . LYS A 1 96 ? -17.343 -5.838 18.792 1.00 92.56 96 LYS A C 1
ATOM 805 O O . LYS A 1 96 ? -16.313 -6.233 18.265 1.00 92.56 96 LYS A O 1
ATOM 810 N N . GLN A 1 97 ? -18.553 -6.160 18.329 1.00 95.25 97 GLN A N 1
ATOM 811 C CA . GLN A 1 97 ? -18.748 -7.061 17.184 1.00 95.25 97 GLN A CA 1
ATOM 812 C C . GLN A 1 97 ? -18.231 -6.441 15.879 1.00 95.25 97 GLN A C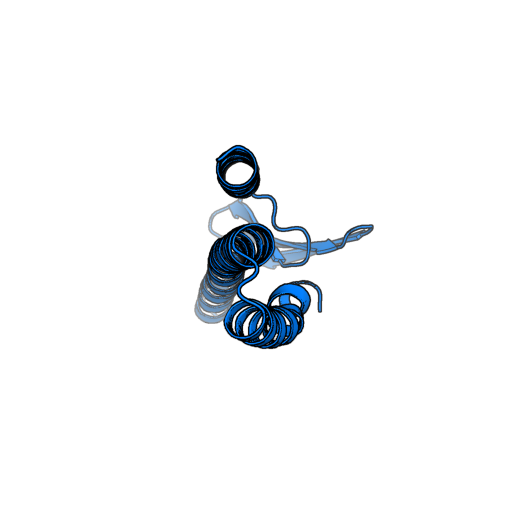 1
ATOM 814 O O . GLN A 1 97 ? -17.461 -7.074 15.162 1.00 95.25 97 GLN A O 1
ATOM 819 N N . ALA A 1 98 ? -18.592 -5.181 15.612 1.00 93.69 98 ALA A N 1
ATOM 820 C CA . ALA A 1 98 ? -18.107 -4.444 14.446 1.00 93.69 98 ALA A CA 1
ATOM 821 C C . ALA A 1 98 ? -16.585 -4.245 14.497 1.00 93.69 98 ALA A C 1
ATOM 823 O O . ALA A 1 98 ? -15.908 -4.433 13.491 1.00 93.69 98 ALA A O 1
ATOM 824 N N . PHE A 1 99 ? -16.037 -3.940 15.678 1.00 95.81 99 PHE A N 1
ATOM 825 C CA . PHE A 1 99 ? -14.593 -3.827 15.877 1.00 95.81 99 PHE A CA 1
ATOM 826 C C . PHE A 1 99 ? -13.859 -5.124 15.515 1.00 95.81 99 PHE A C 1
ATOM 828 O O . PHE A 1 99 ? -12.905 -5.083 14.744 1.00 95.81 99 PHE A O 1
ATOM 835 N N . LEU A 1 100 ? -14.314 -6.271 16.034 1.00 95.81 100 LEU A N 1
ATOM 836 C CA . LEU A 1 100 ? -13.694 -7.568 15.750 1.00 95.81 100 LEU A CA 1
ATOM 837 C C . LEU A 1 100 ? -13.762 -7.918 14.262 1.00 95.81 100 LEU A C 1
ATOM 839 O O . LEU A 1 100 ? -12.760 -8.343 13.698 1.00 95.81 100 LEU A O 1
ATOM 843 N N . LEU A 1 101 ? -14.908 -7.681 13.620 1.00 95.69 101 LEU A N 1
ATOM 844 C CA . LEU A 1 101 ? -15.083 -7.932 12.191 1.00 95.69 101 LEU A CA 1
ATOM 845 C C . LEU A 1 101 ? -14.099 -7.103 11.355 1.00 95.69 101 LEU A C 1
ATOM 847 O O . LEU A 1 101 ? -13.381 -7.650 10.519 1.00 95.69 101 LEU A O 1
ATOM 851 N N . VAL A 1 102 ? -14.016 -5.796 11.612 1.00 94.44 102 VAL A N 1
ATOM 852 C CA . VAL A 1 102 ? -13.086 -4.901 10.906 1.00 94.44 102 VAL A CA 1
ATOM 853 C C . VAL A 1 102 ? -11.633 -5.282 11.181 1.00 94.44 102 VAL A C 1
ATOM 855 O O . VAL A 1 102 ? -10.819 -5.250 10.263 1.00 94.44 102 VAL A O 1
ATOM 858 N N . LEU A 1 103 ? -11.305 -5.693 12.408 1.00 94.62 103 LEU A N 1
ATOM 859 C CA . LEU A 1 103 ? -9.957 -6.124 12.775 1.00 94.62 103 LEU A CA 1
ATOM 860 C C . LEU A 1 103 ? -9.532 -7.377 12.002 1.00 94.62 103 LEU A C 1
ATOM 862 O O . LEU A 1 103 ? -8.401 -7.442 11.526 1.00 94.62 103 LEU A O 1
ATOM 866 N N . THR A 1 104 ? -10.425 -8.354 11.837 1.00 94.75 104 THR A N 1
ATOM 867 C CA . THR A 1 104 ? -10.133 -9.562 11.055 1.00 94.75 104 THR A CA 1
ATOM 868 C C . THR A 1 104 ? -9.815 -9.217 9.603 1.00 94.75 104 THR A C 1
ATOM 870 O O . THR A 1 104 ? -8.789 -9.654 9.086 1.00 94.75 104 THR A O 1
ATOM 873 N N . PHE A 1 105 ? -10.639 -8.390 8.955 1.00 92.00 105 PHE A N 1
ATOM 874 C CA . PHE A 1 105 ? -10.377 -7.948 7.581 1.00 92.00 105 PHE A CA 1
ATOM 875 C C . PHE A 1 105 ? -9.097 -7.116 7.462 1.00 92.00 105 PHE A C 1
ATOM 877 O O . PHE A 1 105 ? -8.362 -7.265 6.490 1.00 92.00 105 PHE A O 1
ATOM 884 N N . PHE A 1 106 ? -8.795 -6.291 8.465 1.00 91.12 106 PHE A N 1
ATOM 885 C CA . PHE A 1 106 ? -7.562 -5.513 8.502 1.00 91.12 106 PHE A CA 1
ATOM 886 C C . PHE A 1 106 ? -6.317 -6.406 8.528 1.00 91.12 106 PHE A C 1
ATOM 888 O O . PHE A 1 106 ? -5.385 -6.180 7.764 1.00 91.12 106 PHE A O 1
ATOM 895 N N . ILE A 1 107 ? -6.315 -7.460 9.350 1.00 91.06 107 ILE A N 1
ATOM 896 C CA . ILE A 1 107 ? -5.199 -8.417 9.414 1.00 91.06 107 ILE A CA 1
ATOM 897 C C . ILE A 1 107 ? -5.030 -9.158 8.080 1.00 91.06 107 ILE A C 1
ATOM 899 O O . ILE A 1 107 ? -3.903 -9.364 7.635 1.00 91.06 107 ILE A O 1
ATOM 903 N N . LEU A 1 108 ? -6.134 -9.514 7.414 1.00 89.25 108 LEU A N 1
ATOM 904 C CA . LEU A 1 108 ? -6.105 -10.174 6.102 1.00 89.25 108 LEU A CA 1
ATOM 905 C C . LEU A 1 108 ? -5.557 -9.283 4.975 1.00 89.25 108 LEU A C 1
ATOM 907 O O . LEU A 1 108 ? -5.114 -9.810 3.958 1.00 89.25 108 LEU A O 1
ATOM 911 N N . LEU A 1 109 ? -5.569 -7.960 5.144 1.00 84.38 109 LEU A N 1
ATOM 912 C CA . LEU A 1 109 ? -5.026 -7.000 4.178 1.00 84.38 109 LEU A CA 1
ATOM 913 C C . LEU A 1 109 ? -3.500 -6.851 4.268 1.00 84.38 109 LEU A C 1
ATOM 915 O O . LEU A 1 109 ? -2.866 -6.558 3.257 1.00 84.38 109 LEU A O 1
ATOM 919 N N . ILE A 1 110 ? -2.900 -7.118 5.434 1.00 83.31 110 ILE A N 1
ATOM 920 C CA . ILE A 1 110 ? -1.454 -6.945 5.670 1.00 83.31 110 ILE A CA 1
ATOM 921 C C . ILE A 1 110 ? -0.586 -7.670 4.621 1.00 83.31 110 ILE A C 1
ATOM 923 O O . ILE A 1 110 ? 0.329 -7.036 4.095 1.00 83.31 110 ILE A O 1
ATOM 927 N N . PRO A 1 111 ? -0.846 -8.943 4.247 1.00 82.38 111 PRO A N 1
ATOM 928 C CA . PRO A 1 111 ? -0.048 -9.636 3.235 1.00 82.38 111 PRO A CA 1
ATOM 929 C C . PRO A 1 111 ? -0.014 -8.917 1.881 1.00 82.38 111 PRO A C 1
ATOM 931 O O . PRO A 1 111 ? 1.028 -8.896 1.227 1.00 82.38 111 PRO A O 1
ATOM 934 N N . ILE A 1 112 ? -1.132 -8.299 1.482 1.00 75.31 112 ILE A N 1
ATOM 935 C CA . ILE A 1 112 ? -1.270 -7.578 0.209 1.00 75.31 112 ILE A CA 1
ATOM 936 C C . ILE A 1 112 ? -0.392 -6.323 0.225 1.00 75.31 112 ILE A C 1
ATOM 938 O O . ILE A 1 112 ? 0.339 -6.075 -0.731 1.00 75.31 112 ILE A O 1
ATOM 942 N N . ASP A 1 113 ? -0.390 -5.586 1.337 1.00 73.56 113 ASP A N 1
ATOM 943 C CA . ASP A 1 113 ? 0.472 -4.412 1.518 1.00 73.56 113 ASP A CA 1
ATOM 944 C C . ASP A 1 113 ? 1.960 -4.781 1.562 1.00 73.56 113 ASP A C 1
ATOM 946 O O . ASP A 1 11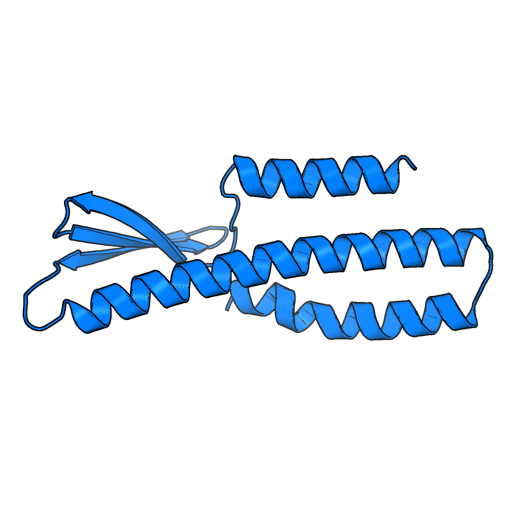3 ? 2.810 -4.024 1.087 1.00 73.56 113 ASP A O 1
ATOM 950 N N . THR A 1 114 ? 2.291 -5.955 2.108 1.00 73.88 114 THR A N 1
ATOM 951 C CA . THR A 1 114 ? 3.680 -6.426 2.204 1.00 73.88 114 THR A CA 1
ATOM 952 C C . THR A 1 114 ? 4.218 -7.055 0.920 1.00 73.88 114 THR A C 1
ATOM 954 O O . THR A 1 114 ? 5.433 -7.106 0.751 1.00 73.88 114 THR A O 1
ATOM 957 N N . TYR A 1 115 ? 3.352 -7.495 -0.002 1.00 71.00 115 TYR A N 1
ATOM 958 C CA . TYR A 1 115 ? 3.758 -8.128 -1.266 1.00 71.00 115 TYR A CA 1
ATOM 959 C C . TYR A 1 115 ? 4.647 -7.217 -2.119 1.00 71.00 115 TYR A C 1
ATOM 961 O O . TYR A 1 115 ? 5.551 -7.676 -2.801 1.00 71.00 115 TYR A O 1
ATOM 969 N N . VAL A 1 116 ? 4.443 -5.908 -2.008 1.00 65.75 116 VAL A N 1
ATOM 970 C CA . VAL A 1 116 ? 5.252 -4.873 -2.663 1.00 65.75 116 VAL A CA 1
ATOM 971 C C . VAL A 1 116 ? 6.734 -4.909 -2.279 1.00 65.75 116 VAL A C 1
ATOM 973 O O . VAL A 1 116 ? 7.563 -4.395 -3.026 1.00 65.75 116 VAL A O 1
ATOM 976 N N . PHE A 1 117 ? 7.067 -5.482 -1.123 1.00 63.00 117 PHE A N 1
ATOM 977 C CA . PHE A 1 117 ? 8.435 -5.578 -0.615 1.00 63.00 117 PHE A CA 1
ATOM 978 C C . PHE A 1 117 ? 9.114 -6.916 -0.939 1.00 63.00 117 PHE A C 1
ATOM 980 O O . PHE A 1 117 ? 10.262 -7.105 -0.541 1.00 63.00 117 PHE A O 1
ATOM 987 N N . ILE A 1 118 ? 8.423 -7.848 -1.600 1.00 60.41 118 ILE A N 1
ATOM 988 C CA . ILE A 1 118 ? 8.951 -9.165 -1.992 1.00 60.41 118 ILE A CA 1
ATOM 989 C C . ILE A 1 118 ? 9.420 -9.082 -3.448 1.00 60.41 118 ILE A C 1
ATOM 991 O O . ILE A 1 118 ? 10.619 -9.355 -3.700 1.00 60.41 118 ILE A O 1
#

pLDDT: mean 78.68, std 10.67, range [53.03, 96.44]

Secondary structure (DSSP, 8-state):
-HHHHHHHHHHHHHHHTT---SSEEEEEEETTEEEEEEE-SS-EEEEEEE--TTTHHHHHHHHHHHHHHHHHHHHHHHHHHHHHHHHHHHHHTT-HHHHHHHHHHHHHHHHHHHHTT-

Foldseek 3Di:
DVLLVVLVVVLVCCVVVVPLQAAWDWDDPDPQWIWIWGHHPPDTDTDIHGHDPVCVVVVVVVVVVRVVLSVVLSVLSNVLSVLVVQLVVCVVVVVVVSNVVSVVVNVVSVVSNCVSND